Protein AF-A0A3A4JNJ4-F1 (afdb_monomer_lite)

Secondary structure (DSSP, 8-state):
--EEEEE-EEE-TT-----HHHHHHHHT--SHHHHHHHHHHHHHTGGGS-EEEHHHHHHHHHT---TT---HHHHHHHHHHHHHHHTS-TT--EEEEE-HHHHHHHHHHHT-TT--PPP-TTHHHHHHHHHHHHHHTT-----------

pLDDT: mean 76.51, std 17.8, range [41.0, 95.81]

Sequence (149 aa):
MAKQIELKKRYLGNYLQVPVQLADGLVDIEADGERLAAYDRVFKQRDLFQQVSDVVHLQRIINWVPQGGLAFTEMAKWHKLAKRAGDLDPEKEGAFTISSYELELLRGRLKDARFTLMPSPDIQPYLEFMVELAEVLGIDLGIDEGEED

Foldseek 3Di:
DKFKDWKDKDFQPDDPPVPVVLVVVQVPDPDPVVNVVSVVVSVVVVVPTDIWIVLVLQLCLLPDAFPVGDDPVLNVLSVVVNVVSVPDDRVDIDMDMGDPSNLVNSVVSVPPPRNDDDDDSCSVVSVVSVVSSCVRSVHDPVPCPDDPD

Structure (mmCIF, N/CA/C/O backbone):
data_AF-A0A3A4JNJ4-F1
#
_entry.id   AF-A0A3A4JNJ4-F1
#
loop_
_atom_site.group_PDB
_atom_site.id
_atom_site.type_symbol
_atom_site.label_atom_id
_atom_site.label_alt_id
_atom_site.label_comp_id
_atom_site.label_asym_id
_atom_site.label_entity_id
_atom_site.label_seq_id
_atom_site.pdbx_PDB_ins_code
_atom_site.Cartn_x
_atom_site.Cartn_y
_atom_site.Cartn_z
_atom_site.occupancy
_atom_site.B_iso_or_equiv
_atom_site.auth_seq_id
_atom_site.auth_comp_id
_atom_site.auth_asym_id
_atom_site.auth_atom_id
_atom_site.pdbx_PDB_model_num
ATOM 1 N N . MET A 1 1 ? 4.888 -6.312 16.933 1.00 75.75 1 MET A N 1
ATOM 2 C CA . MET A 1 1 ? 6.079 -5.470 16.667 1.00 75.75 1 MET A CA 1
ATOM 3 C C . MET A 1 1 ? 5.815 -4.690 15.392 1.00 75.75 1 MET A C 1
ATOM 5 O O . MET A 1 1 ? 5.068 -5.195 14.562 1.00 75.75 1 MET A O 1
ATOM 9 N N . ALA A 1 2 ? 6.369 -3.483 15.250 1.00 84.31 2 ALA A N 1
ATOM 10 C CA . ALA A 1 2 ? 6.250 -2.739 13.997 1.00 84.31 2 ALA A CA 1
ATOM 11 C C . ALA A 1 2 ? 6.970 -3.488 12.864 1.00 84.31 2 ALA A C 1
ATOM 13 O O . ALA A 1 2 ? 7.981 -4.149 13.106 1.00 84.31 2 ALA A O 1
ATOM 14 N N . LYS A 1 3 ? 6.422 -3.411 11.654 1.00 90.44 3 LYS A N 1
ATOM 15 C CA . LYS A 1 3 ? 6.986 -4.000 10.436 1.00 90.44 3 LYS A CA 1
ATOM 16 C C . LYS A 1 3 ? 7.339 -2.890 9.457 1.00 90.44 3 LYS A C 1
ATOM 18 O O . LYS A 1 3 ? 6.781 -1.802 9.542 1.00 90.44 3 LYS A O 1
ATOM 23 N N . GLN A 1 4 ? 8.257 -3.164 8.547 1.00 92.00 4 GLN A N 1
ATOM 24 C CA . GLN A 1 4 ? 8.695 -2.221 7.529 1.00 92.00 4 GLN A CA 1
ATOM 25 C C . GLN A 1 4 ? 8.382 -2.811 6.159 1.00 92.00 4 GLN A C 1
ATOM 27 O O . GLN A 1 4 ? 8.636 -3.993 5.939 1.00 92.00 4 GLN A O 1
ATOM 32 N N . ILE A 1 5 ? 7.802 -1.996 5.283 1.00 91.88 5 ILE A N 1
ATOM 33 C CA . ILE A 1 5 ? 7.652 -2.295 3.859 1.00 91.88 5 ILE A CA 1
ATOM 34 C C . ILE A 1 5 ? 8.693 -1.472 3.110 1.00 91.88 5 ILE A C 1
ATOM 36 O O . ILE A 1 5 ? 8.797 -0.268 3.346 1.00 91.88 5 ILE A O 1
ATOM 40 N N . GLU A 1 6 ? 9.423 -2.103 2.199 1.00 93.69 6 GLU A N 1
ATOM 41 C CA . GLU A 1 6 ? 10.246 -1.400 1.216 1.00 93.69 6 GLU A CA 1
ATOM 42 C C . GLU A 1 6 ? 9.366 -0.985 0.030 1.00 93.69 6 GLU A C 1
ATOM 44 O O . GLU A 1 6 ? 8.716 -1.821 -0.590 1.00 93.69 6 GLU A O 1
ATOM 49 N N . LEU A 1 7 ? 9.321 0.311 -0.262 1.00 93.69 7 LEU A N 1
ATOM 50 C CA . LEU A 1 7 ? 8.586 0.908 -1.370 1.00 93.69 7 LEU A CA 1
ATOM 51 C C . LEU A 1 7 ? 9.555 1.173 -2.517 1.00 93.69 7 LEU A C 1
ATOM 53 O O . LEU A 1 7 ? 10.486 1.971 -2.376 1.00 93.69 7 LEU A O 1
ATOM 57 N N . LYS A 1 8 ? 9.323 0.512 -3.648 1.00 93.25 8 LYS A N 1
ATOM 58 C CA . LYS A 1 8 ? 10.192 0.548 -4.827 1.00 93.25 8 LYS A CA 1
ATOM 59 C C . LYS A 1 8 ? 9.468 1.175 -6.016 1.00 93.25 8 LYS A C 1
ATOM 61 O O . LYS A 1 8 ? 8.240 1.305 -6.026 1.00 93.25 8 LYS A O 1
ATOM 66 N N . LYS A 1 9 ? 10.224 1.528 -7.053 1.00 89.75 9 LYS A N 1
ATOM 67 C CA . LYS A 1 9 ? 9.682 1.746 -8.393 1.00 89.75 9 LYS A CA 1
ATOM 68 C C . LYS A 1 9 ? 9.662 0.417 -9.134 1.00 89.75 9 LYS A C 1
ATOM 70 O O . LYS A 1 9 ? 10.663 -0.293 -9.211 1.00 89.75 9 LYS A O 1
ATOM 75 N N . ARG A 1 10 ? 8.506 0.085 -9.696 1.00 86.56 10 ARG A N 1
ATOM 76 C CA . ARG A 1 10 ? 8.290 -1.136 -10.470 1.00 86.56 10 ARG A CA 1
ATOM 77 C C . ARG A 1 10 ? 8.046 -0.800 -11.924 1.00 86.56 10 ARG A C 1
ATOM 79 O O . ARG A 1 10 ? 7.452 0.224 -12.253 1.00 86.56 10 ARG A O 1
ATOM 86 N N . TYR A 1 11 ? 8.502 -1.675 -12.804 1.00 79.62 11 TYR A N 1
ATOM 87 C CA . TYR A 1 11 ? 8.337 -1.503 -14.240 1.00 79.62 11 TYR A CA 1
ATOM 88 C C . TYR A 1 11 ? 6.966 -2.026 -14.673 1.00 79.62 11 TYR A C 1
ATOM 90 O O . TYR A 1 11 ? 6.526 -3.078 -14.211 1.00 79.62 11 TYR A O 1
ATOM 98 N N . LEU A 1 12 ? 6.290 -1.316 -15.580 1.00 74.38 12 LEU A N 1
ATOM 99 C CA . LEU A 1 12 ? 5.067 -1.821 -16.205 1.00 74.38 12 LEU A CA 1
ATOM 100 C C . LEU A 1 12 ? 5.389 -3.053 -17.068 1.00 74.38 12 LEU A C 1
ATOM 102 O O . LEU A 1 12 ? 5.813 -2.949 -18.220 1.00 74.38 12 LEU A O 1
ATOM 106 N N . GLY A 1 13 ? 5.185 -4.241 -16.501 1.00 58.34 13 GLY A N 1
ATOM 107 C CA . GLY A 1 13 ? 5.307 -5.508 -17.211 1.00 58.34 13 GLY A CA 1
ATOM 108 C C . GLY A 1 13 ? 4.124 -5.715 -18.154 1.00 58.34 13 GLY A C 1
ATOM 109 O O . GLY A 1 13 ? 3.078 -6.163 -17.702 1.00 58.34 13 GLY A O 1
ATOM 110 N N . ASN A 1 14 ? 4.283 -5.323 -19.427 1.00 47.44 14 ASN A N 1
ATOM 111 C CA . ASN A 1 14 ? 3.663 -5.922 -20.636 1.00 47.44 14 ASN A CA 1
ATOM 112 C C . ASN A 1 14 ? 3.676 -5.029 -21.883 1.00 47.44 14 ASN A C 1
ATOM 114 O O . ASN A 1 14 ? 3.030 -5.343 -22.878 1.00 47.44 14 ASN A O 1
ATOM 118 N N . TYR A 1 15 ? 4.489 -3.979 -21.901 1.00 46.03 15 TYR A N 1
ATOM 119 C CA . TYR A 1 15 ? 4.937 -3.397 -23.155 1.00 46.03 15 TYR A CA 1
ATOM 120 C C . TYR A 1 15 ? 6.423 -3.081 -23.026 1.00 46.03 15 TYR A C 1
ATOM 122 O O . TYR A 1 15 ? 6.814 -1.949 -22.760 1.00 46.03 15 TYR A O 1
ATOM 130 N N . LEU A 1 16 ? 7.270 -4.065 -23.344 1.00 44.72 16 LEU A N 1
ATOM 131 C CA . LEU A 1 16 ? 8.458 -3.764 -24.145 1.00 44.72 16 LEU A CA 1
ATOM 132 C C . LEU A 1 16 ? 7.948 -3.218 -25.496 1.00 44.72 16 LEU A C 1
ATOM 134 O O . LEU A 1 16 ? 8.105 -3.837 -26.542 1.00 44.72 16 LEU A O 1
ATOM 138 N N . GLN A 1 17 ? 7.302 -2.046 -25.490 1.00 44.28 17 GLN A N 1
ATOM 139 C CA . GLN A 1 17 ? 7.401 -1.135 -26.611 1.00 44.28 17 GLN A CA 1
ATOM 140 C C . GLN A 1 17 ? 8.857 -0.712 -26.579 1.00 44.28 17 GLN A C 1
ATOM 142 O O . GLN A 1 17 ? 9.210 0.307 -25.998 1.00 44.28 17 GLN A O 1
ATOM 147 N N . VAL A 1 18 ? 9.719 -1.569 -27.126 1.00 47.97 18 VAL A N 1
ATOM 148 C CA . VAL A 1 18 ? 11.009 -1.126 -27.617 1.00 47.97 18 VAL A CA 1
ATOM 149 C C . VAL A 1 18 ? 10.632 -0.001 -28.581 1.00 47.97 18 VAL A C 1
ATOM 151 O O . VAL A 1 18 ? 9.943 -0.283 -29.566 1.00 47.97 18 VAL A O 1
ATOM 154 N N . PRO A 1 19 ? 10.941 1.272 -28.269 1.00 47.66 19 PRO A N 1
ATOM 155 C CA . PRO A 1 19 ? 10.694 2.362 -29.197 1.00 47.66 19 PRO A CA 1
ATOM 156 C C . PRO A 1 19 ? 11.253 1.941 -30.553 1.00 47.66 19 PRO A C 1
ATOM 158 O O . PRO A 1 19 ? 12.331 1.349 -30.597 1.00 47.66 19 PRO A O 1
ATOM 161 N N . VAL A 1 20 ? 10.541 2.194 -31.652 1.00 51.34 20 VAL A N 1
ATOM 162 C CA . VAL A 1 20 ? 10.973 1.748 -32.993 1.00 51.34 20 VAL A CA 1
ATOM 163 C C . VAL A 1 20 ? 12.424 2.172 -33.277 1.00 51.34 20 VAL A C 1
ATOM 165 O O . VAL A 1 20 ? 13.194 1.405 -33.837 1.00 51.34 20 VAL A O 1
ATOM 168 N N . GLN A 1 21 ? 12.846 3.322 -32.742 1.00 50.59 21 GLN A N 1
ATOM 169 C CA . GLN A 1 21 ? 14.216 3.837 -32.817 1.00 50.59 21 GLN A CA 1
ATOM 170 C C . GLN A 1 21 ? 15.278 2.930 -32.156 1.00 50.59 21 GLN A C 1
ATOM 172 O O . GLN A 1 21 ? 16.439 2.962 -32.552 1.00 50.59 21 GLN A O 1
ATOM 177 N N . LEU A 1 22 ? 14.907 2.141 -31.142 1.00 50.84 22 LEU A N 1
ATOM 178 C CA . LEU A 1 22 ? 15.763 1.122 -30.518 1.00 50.84 22 LEU A CA 1
ATOM 179 C C . LEU A 1 22 ? 15.662 -0.233 -31.222 1.00 50.84 22 LEU A C 1
ATOM 181 O O . LEU A 1 22 ? 16.628 -0.992 -31.200 1.00 50.84 22 LEU A O 1
ATOM 185 N N . ALA A 1 23 ? 14.523 -0.532 -31.850 1.00 51.34 23 ALA A N 1
ATOM 186 C CA . ALA A 1 23 ? 14.335 -1.751 -32.629 1.00 51.34 23 ALA A CA 1
ATOM 187 C C . ALA A 1 23 ? 15.146 -1.714 -33.936 1.00 51.34 23 ALA A C 1
ATOM 189 O O . ALA A 1 23 ? 15.813 -2.696 -34.249 1.00 51.34 23 ALA A O 1
ATOM 190 N N . ASP A 1 24 ? 15.185 -0.573 -34.633 1.00 51.50 24 ASP A N 1
ATOM 191 C CA . ASP A 1 24 ? 15.973 -0.389 -35.864 1.00 51.50 24 ASP A CA 1
ATOM 192 C C . ASP A 1 24 ? 17.476 -0.637 -35.633 1.00 51.50 24 ASP A C 1
ATOM 194 O O . ASP A 1 24 ? 18.156 -1.211 -36.479 1.00 51.50 24 ASP A O 1
ATOM 198 N N . GLY A 1 25 ? 17.994 -0.301 -34.446 1.00 52.56 25 GLY A N 1
ATOM 199 C CA . GLY A 1 25 ? 19.389 -0.558 -34.072 1.00 52.56 25 GLY A CA 1
ATOM 200 C C . GLY A 1 25 ? 19.725 -2.023 -33.758 1.00 52.56 25 GLY A C 1
ATOM 201 O O . GLY A 1 25 ? 20.901 -2.345 -33.617 1.00 52.56 25 GLY A O 1
ATOM 202 N N . LEU A 1 26 ? 18.728 -2.906 -33.624 1.00 50.38 26 LEU A N 1
ATOM 203 C CA . LEU A 1 26 ? 18.913 -4.336 -33.331 1.00 50.38 26 LEU A CA 1
ATOM 204 C C . LEU A 1 26 ? 18.821 -5.224 -34.583 1.00 50.38 26 LEU A C 1
ATOM 206 O O . LEU A 1 26 ? 19.301 -6.361 -34.554 1.00 50.38 26 LEU A O 1
ATOM 210 N N . VAL A 1 27 ? 18.205 -4.730 -35.662 1.00 52.88 27 VAL A N 1
ATOM 211 C CA . VAL A 1 27 ? 17.951 -5.501 -36.894 1.00 52.88 27 VAL A CA 1
ATOM 212 C C . VAL A 1 27 ? 19.206 -5.625 -37.775 1.00 52.88 27 VAL A C 1
ATOM 214 O O . VAL A 1 27 ? 19.342 -6.628 -38.466 1.00 52.88 27 VAL A O 1
ATOM 217 N N . ASP A 1 28 ? 20.168 -4.703 -37.661 1.00 50.62 28 ASP A N 1
ATOM 218 C CA . ASP A 1 28 ? 21.388 -4.655 -38.496 1.00 50.62 28 ASP A CA 1
ATOM 219 C C . ASP A 1 28 ? 22.645 -5.299 -37.866 1.00 50.62 28 ASP A C 1
ATOM 221 O O . ASP A 1 28 ? 23.760 -5.116 -38.354 1.00 50.62 28 ASP A O 1
ATOM 225 N N . ILE A 1 29 ? 22.510 -6.059 -36.774 1.00 53.22 29 ILE A N 1
ATOM 226 C CA . ILE A 1 29 ? 23.668 -6.621 -36.057 1.00 53.22 29 ILE A CA 1
ATOM 227 C C . ILE A 1 29 ? 23.817 -8.121 -36.354 1.00 53.22 29 ILE A C 1
ATOM 229 O O . ILE A 1 29 ? 23.141 -8.959 -35.753 1.00 53.22 29 ILE A O 1
ATOM 233 N N . GLU A 1 30 ? 24.729 -8.456 -37.271 1.00 51.72 30 GLU A N 1
ATOM 234 C CA . GLU A 1 30 ? 25.023 -9.832 -37.719 1.00 51.72 30 GLU A CA 1
ATOM 235 C C . GLU A 1 30 ? 25.990 -10.612 -36.798 1.00 51.72 30 GLU A C 1
ATOM 237 O O . GLU A 1 30 ? 26.183 -11.811 -36.993 1.00 51.72 30 GLU A O 1
ATOM 242 N N . ALA A 1 31 ? 26.583 -9.983 -35.773 1.00 54.12 31 ALA A N 1
ATOM 243 C CA . ALA A 1 31 ? 27.571 -10.619 -34.894 1.00 54.12 31 ALA A CA 1
ATOM 244 C C . ALA A 1 31 ? 27.059 -10.834 -33.454 1.00 54.12 31 ALA A C 1
ATOM 246 O O . ALA A 1 31 ? 26.659 -9.890 -32.767 1.00 54.12 31 ALA A O 1
ATOM 247 N N . ASP A 1 32 ? 27.154 -12.073 -32.957 1.00 56.25 32 ASP A N 1
ATOM 248 C CA . ASP A 1 32 ? 26.657 -12.499 -31.633 1.00 56.25 32 ASP A CA 1
ATOM 249 C C . ASP A 1 32 ? 27.201 -11.667 -30.452 1.00 56.25 32 ASP A C 1
ATOM 251 O O . ASP A 1 32 ? 26.490 -11.428 -29.473 1.00 56.25 32 ASP A O 1
ATOM 255 N N . GLY A 1 33 ? 28.435 -11.158 -30.550 1.00 55.38 33 GLY A N 1
ATOM 256 C CA . GLY A 1 33 ? 29.041 -10.302 -29.519 1.00 55.38 33 GLY A CA 1
ATOM 257 C C . GLY A 1 33 ? 28.486 -8.872 -29.479 1.00 55.38 33 GLY A C 1
ATOM 258 O O . GLY A 1 33 ? 28.382 -8.273 -28.407 1.00 55.38 33 GLY A O 1
ATOM 259 N N . GLU A 1 34 ? 28.082 -8.324 -30.627 1.00 54.91 34 GLU A N 1
ATOM 260 C CA . GLU A 1 34 ? 27.508 -6.977 -30.722 1.00 54.91 34 GLU A CA 1
ATOM 261 C C . GLU A 1 34 ? 26.020 -6.966 -30.368 1.00 54.91 34 GLU A C 1
ATOM 263 O O . GLU A 1 34 ? 25.545 -5.999 -29.771 1.00 54.91 34 GLU A O 1
ATOM 268 N N . ARG A 1 35 ? 25.301 -8.068 -30.632 1.00 52.50 35 ARG A N 1
ATOM 269 C CA . ARG A 1 35 ? 23.917 -8.258 -30.177 1.00 52.50 35 ARG A CA 1
ATOM 270 C C . ARG A 1 35 ? 23.816 -8.187 -28.663 1.00 52.50 35 ARG A C 1
ATOM 272 O O . ARG A 1 35 ? 22.987 -7.442 -28.157 1.00 52.50 35 ARG A O 1
ATOM 279 N N . LEU A 1 36 ? 24.682 -8.898 -27.940 1.00 53.00 36 LEU A N 1
ATOM 280 C CA . LEU A 1 36 ? 24.725 -8.853 -26.475 1.00 53.00 36 LEU A CA 1
ATOM 281 C C . LEU A 1 36 ? 24.979 -7.432 -25.959 1.00 53.00 36 LEU A C 1
ATOM 283 O O . LEU A 1 36 ? 24.265 -6.982 -25.072 1.00 53.00 36 LEU A O 1
ATOM 287 N N . ALA A 1 37 ? 25.911 -6.686 -26.560 1.00 56.97 37 ALA A N 1
ATOM 288 C CA . ALA A 1 37 ? 26.188 -5.294 -26.192 1.00 56.97 37 ALA A CA 1
ATOM 289 C C . ALA A 1 37 ? 25.062 -4.308 -26.575 1.00 56.97 37 ALA A C 1
ATOM 291 O O . ALA A 1 37 ? 24.904 -3.268 -25.929 1.00 56.97 37 ALA A O 1
ATOM 292 N N . ALA A 1 38 ? 24.296 -4.602 -27.627 1.00 57.59 38 ALA A N 1
ATOM 293 C CA . ALA A 1 38 ? 23.127 -3.831 -28.041 1.00 57.59 38 ALA A CA 1
ATOM 294 C C . ALA A 1 38 ? 21.917 -4.114 -27.139 1.00 57.59 38 ALA A C 1
ATOM 296 O O . ALA A 1 38 ? 21.277 -3.170 -26.679 1.00 57.59 38 ALA A O 1
ATOM 297 N N . TYR A 1 39 ? 21.682 -5.380 -26.783 1.00 56.00 39 TYR A N 1
ATOM 298 C CA . TYR A 1 39 ? 20.746 -5.770 -25.728 1.00 56.00 39 TYR A CA 1
ATOM 299 C C . TYR A 1 39 ? 21.102 -5.080 -24.411 1.00 56.00 39 TYR A C 1
ATOM 301 O O . TYR A 1 39 ? 20.243 -4.442 -23.812 1.00 56.00 39 TYR A O 1
ATOM 309 N N . ASP A 1 40 ? 22.373 -5.105 -24.005 1.00 57.09 40 ASP A N 1
ATOM 310 C CA . ASP A 1 40 ? 22.842 -4.429 -22.794 1.00 57.09 40 ASP A CA 1
ATOM 311 C C . ASP A 1 40 ? 22.595 -2.915 -22.851 1.00 57.09 40 ASP A C 1
ATOM 313 O O . ASP A 1 40 ? 22.260 -2.305 -21.842 1.00 57.09 40 ASP A O 1
ATOM 317 N N . ARG A 1 41 ? 22.712 -2.285 -24.028 1.00 58.09 41 ARG A N 1
ATOM 318 C CA . ARG A 1 41 ? 22.390 -0.862 -24.231 1.00 58.09 41 ARG A CA 1
ATOM 319 C C . ARG A 1 41 ? 20.894 -0.575 -24.115 1.00 58.09 41 ARG A C 1
ATOM 321 O O . ARG A 1 41 ? 20.533 0.392 -23.453 1.00 58.09 41 ARG A O 1
ATOM 328 N N . VAL A 1 42 ? 20.038 -1.410 -24.700 1.00 56.50 42 VAL A N 1
ATOM 329 C CA . VAL A 1 42 ? 18.573 -1.278 -24.608 1.00 56.50 42 VAL A CA 1
ATOM 330 C C . VAL A 1 42 ? 18.093 -1.526 -23.174 1.00 56.50 42 VAL A C 1
ATOM 332 O O . VAL A 1 42 ? 17.282 -0.765 -22.655 1.00 56.50 42 VAL A O 1
ATOM 335 N N . PHE A 1 43 ? 18.661 -2.513 -22.477 1.00 53.66 43 PHE A N 1
ATOM 336 C CA . PHE A 1 43 ? 18.376 -2.765 -21.063 1.00 53.66 43 PHE A CA 1
ATOM 337 C C . PHE A 1 43 ? 18.981 -1.713 -20.123 1.00 53.66 43 PHE A C 1
ATOM 339 O O . PHE A 1 43 ? 18.418 -1.463 -19.059 1.00 53.66 43 PHE A O 1
ATOM 346 N N . LYS A 1 44 ? 20.091 -1.060 -20.490 1.00 52.41 44 LYS A N 1
ATOM 347 C CA . LYS A 1 44 ? 20.646 0.084 -19.741 1.00 52.41 44 LYS A CA 1
ATOM 348 C C . LYS A 1 44 ? 19.848 1.370 -19.940 1.00 52.41 44 LYS A C 1
ATOM 350 O O . LYS A 1 44 ? 19.925 2.244 -19.087 1.00 52.41 44 LYS A O 1
ATOM 355 N N . GLN A 1 45 ? 19.025 1.472 -20.983 1.00 51.91 45 GLN A N 1
ATOM 356 C CA . GLN A 1 45 ? 18.053 2.560 -21.164 1.00 51.91 45 GLN A CA 1
ATOM 357 C C . GLN A 1 45 ? 16.753 2.324 -20.378 1.00 51.91 45 GLN A C 1
ATOM 359 O O . GLN A 1 45 ? 15.662 2.69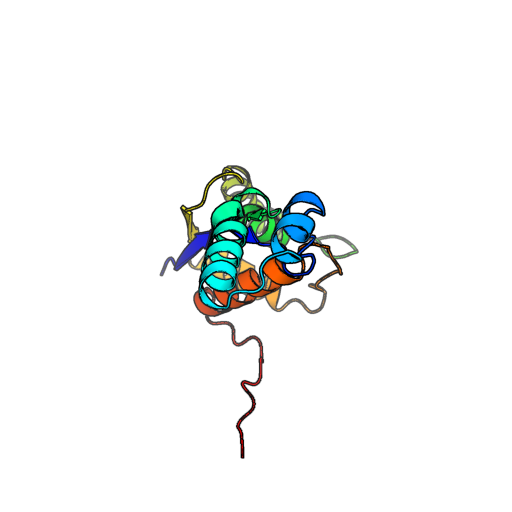0 -20.814 1.00 51.91 45 GLN A O 1
ATOM 364 N N . ARG A 1 46 ? 16.871 1.722 -19.188 1.00 50.81 46 ARG A N 1
ATOM 365 C CA . ARG A 1 46 ? 15.743 1.399 -18.308 1.00 50.81 46 ARG A CA 1
ATOM 366 C C . ARG A 1 46 ? 14.896 2.613 -17.908 1.00 50.81 46 ARG A C 1
ATOM 368 O O . ARG A 1 46 ? 13.719 2.449 -17.601 1.00 50.81 46 ARG A O 1
ATOM 375 N N . ASP A 1 47 ? 15.464 3.812 -17.997 1.00 49.09 47 ASP A N 1
ATOM 376 C CA . ASP A 1 47 ? 14.780 5.088 -17.758 1.00 49.09 47 ASP A CA 1
ATOM 377 C C . ASP A 1 47 ? 13.693 5.421 -18.802 1.00 49.09 47 ASP A C 1
ATOM 379 O O . ASP A 1 47 ? 12.878 6.309 -18.569 1.00 49.09 47 ASP A O 1
ATOM 383 N N . LEU A 1 48 ? 13.646 4.718 -19.944 1.00 49.94 48 LEU A N 1
ATOM 384 C CA . LEU A 1 48 ? 12.578 4.859 -20.945 1.00 49.94 48 LEU A CA 1
ATOM 385 C C . LEU A 1 48 ? 11.336 4.011 -20.633 1.00 49.94 48 LEU A C 1
ATOM 387 O O . LEU A 1 48 ? 10.286 4.220 -21.244 1.00 49.94 48 LEU A O 1
ATOM 391 N N . PHE A 1 49 ? 11.432 3.050 -19.711 1.00 60.47 49 PHE A N 1
ATOM 392 C CA . PHE A 1 49 ? 10.284 2.238 -19.328 1.00 60.47 49 PHE A CA 1
ATOM 393 C C . PHE A 1 49 ? 9.425 3.000 -18.325 1.00 60.47 49 PHE A C 1
ATOM 395 O O . 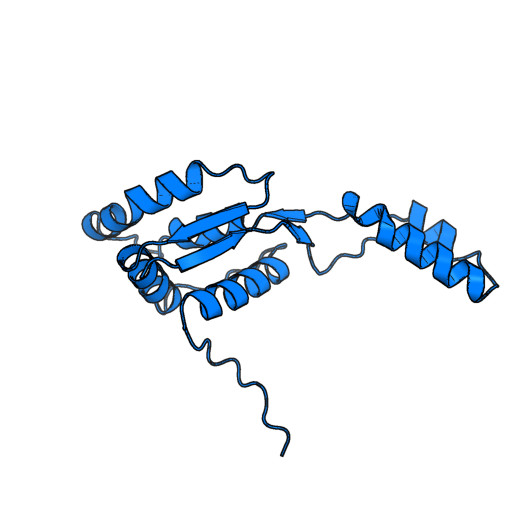PHE A 1 49 ? 9.923 3.529 -17.334 1.00 60.47 49 PHE A O 1
ATOM 402 N N . GLN A 1 50 ? 8.115 3.027 -18.568 1.00 72.25 50 GLN A N 1
ATOM 403 C CA . GLN A 1 50 ? 7.170 3.575 -17.604 1.00 72.25 50 GLN A CA 1
ATOM 404 C C . GLN A 1 50 ? 7.272 2.798 -16.287 1.00 72.25 50 GLN A C 1
ATOM 406 O O . GLN A 1 50 ? 7.113 1.573 -16.249 1.00 72.25 50 GLN A O 1
ATOM 411 N N . GLN A 1 51 ? 7.554 3.535 -15.218 1.00 79.88 51 GLN A N 1
ATOM 412 C CA . GLN A 1 51 ? 7.636 3.018 -13.861 1.00 79.88 51 GLN A CA 1
ATOM 413 C C . GLN A 1 51 ? 6.410 3.461 -13.066 1.00 79.88 51 GLN A C 1
ATOM 415 O O . GLN A 1 51 ? 5.895 4.564 -13.253 1.00 79.88 51 GLN A O 1
ATOM 420 N N . VAL A 1 52 ? 5.962 2.602 -12.159 1.00 86.56 52 VAL A N 1
ATOM 421 C CA . VAL A 1 52 ? 4.918 2.895 -11.179 1.00 86.56 52 VAL A CA 1
ATOM 422 C C . VAL A 1 52 ? 5.497 2.695 -9.787 1.00 86.56 52 VAL A C 1
ATOM 424 O O . VAL A 1 52 ? 6.255 1.762 -9.540 1.00 86.56 52 VAL A O 1
ATOM 427 N N . SER A 1 53 ? 5.173 3.612 -8.883 1.00 92.62 53 SER A N 1
ATOM 428 C CA . SER A 1 53 ? 5.663 3.597 -7.509 1.00 92.62 53 SER A CA 1
ATOM 429 C C . SER A 1 53 ? 4.765 2.765 -6.601 1.00 92.62 53 SER A C 1
ATOM 431 O O . SER A 1 53 ? 3.540 2.920 -6.622 1.00 92.62 53 SER A O 1
ATOM 433 N N . ASP A 1 54 ? 5.374 1.977 -5.717 1.00 94.25 54 ASP A N 1
ATOM 434 C CA . ASP A 1 54 ? 4.675 1.248 -4.653 1.00 94.25 54 ASP A CA 1
ATOM 435 C C . ASP A 1 54 ? 3.876 2.164 -3.724 1.00 94.25 54 ASP A C 1
ATOM 437 O O . ASP A 1 54 ? 2.890 1.731 -3.131 1.00 94.25 54 ASP A O 1
ATOM 441 N N . VAL A 1 55 ? 4.225 3.453 -3.643 1.00 94.12 55 VAL A N 1
ATOM 442 C CA . VAL A 1 55 ? 3.418 4.460 -2.938 1.00 94.12 55 VAL A CA 1
ATOM 443 C C . VAL A 1 55 ? 1.994 4.502 -3.499 1.00 94.12 55 VAL A C 1
ATOM 445 O O . VAL A 1 55 ? 1.029 4.524 -2.734 1.00 94.12 55 VAL A O 1
ATOM 448 N N . VAL A 1 56 ? 1.843 4.462 -4.826 1.00 92.00 56 VAL A N 1
ATOM 449 C CA . VAL A 1 56 ? 0.536 4.501 -5.501 1.00 92.00 56 VAL A CA 1
ATOM 450 C C . VAL A 1 56 ? -0.270 3.245 -5.172 1.00 92.00 56 VAL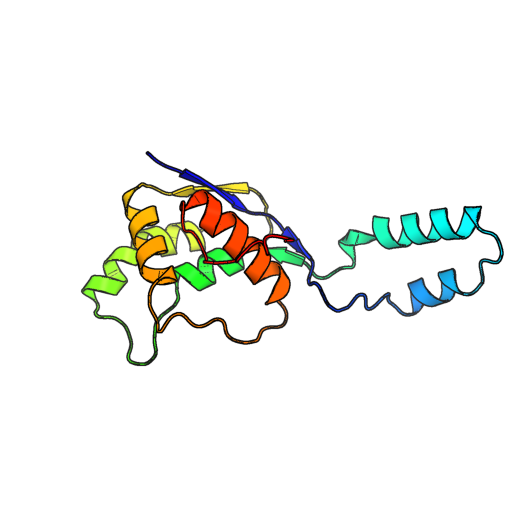 A C 1
ATOM 452 O O . VAL A 1 56 ? -1.464 3.321 -4.873 1.00 92.00 56 VAL A O 1
ATOM 455 N N . HIS A 1 57 ? 0.383 2.085 -5.174 1.00 92.38 57 HIS A N 1
ATOM 456 C CA . HIS A 1 57 ? -0.238 0.809 -4.833 1.00 92.38 57 HIS A CA 1
ATOM 457 C C . HIS A 1 57 ? -0.650 0.741 -3.357 1.00 92.38 57 HIS A C 1
ATOM 459 O O . HIS A 1 57 ? -1.786 0.379 -3.043 1.00 92.38 57 HIS A O 1
ATOM 465 N N . LEU A 1 58 ? 0.220 1.179 -2.448 1.00 93.88 58 LEU A N 1
ATOM 466 C CA . LEU A 1 58 ? -0.068 1.270 -1.020 1.00 93.88 58 LEU A CA 1
ATOM 467 C C . LEU A 1 58 ? -1.260 2.200 -0.755 1.00 93.88 58 LEU A C 1
ATOM 469 O O . LEU A 1 58 ? -2.189 1.840 -0.026 1.00 93.88 58 LEU A O 1
ATOM 473 N N . GLN A 1 59 ? -1.279 3.376 -1.386 1.00 93.88 59 GLN A N 1
ATOM 474 C CA . GLN A 1 59 ? -2.401 4.308 -1.299 1.00 93.88 59 GLN A CA 1
ATOM 475 C C . GLN A 1 59 ? -3.693 3.704 -1.863 1.00 93.88 59 GLN A C 1
ATOM 477 O O . GLN A 1 59 ? -4.753 3.920 -1.274 1.00 93.88 59 GLN A O 1
ATOM 482 N N . ARG A 1 60 ? -3.633 2.921 -2.949 1.00 91.31 60 ARG A N 1
ATOM 483 C CA . ARG A 1 60 ? -4.799 2.215 -3.512 1.00 91.31 60 ARG A CA 1
ATOM 484 C C . ARG A 1 60 ? -5.411 1.246 -2.497 1.00 91.31 60 ARG A C 1
ATOM 486 O O . ARG A 1 60 ? -6.626 1.247 -2.323 1.00 91.31 60 ARG A O 1
ATOM 493 N N . ILE A 1 61 ? -4.589 0.481 -1.777 1.00 92.12 61 ILE A N 1
ATOM 494 C CA . ILE A 1 61 ? -5.057 -0.444 -0.731 1.00 92.12 61 ILE A CA 1
ATOM 495 C C . ILE A 1 61 ? -5.640 0.332 0.457 1.00 92.12 61 ILE A C 1
ATOM 497 O O . ILE A 1 61 ? -6.721 0.010 0.950 1.00 92.12 61 ILE A O 1
ATOM 501 N N . ILE A 1 62 ? -4.950 1.373 0.930 1.00 93.62 62 ILE A N 1
ATOM 502 C CA . ILE A 1 62 ? -5.356 2.144 2.117 1.00 93.62 62 ILE A CA 1
ATOM 503 C C . ILE A 1 62 ? -6.630 2.966 1.873 1.00 93.62 62 ILE A C 1
ATOM 505 O O . ILE A 1 62 ? -7.441 3.127 2.789 1.00 93.62 62 ILE A O 1
ATOM 509 N N . ASN A 1 63 ? -6.838 3.449 0.652 1.00 91.75 63 ASN A N 1
ATOM 510 C CA . ASN A 1 63 ? -7.998 4.266 0.297 1.00 91.75 63 ASN A CA 1
ATOM 511 C C . ASN A 1 63 ? -9.124 3.469 -0.372 1.00 91.75 63 ASN A C 1
ATOM 513 O O . ASN A 1 63 ? -10.113 4.062 -0.798 1.00 91.75 63 ASN A O 1
ATOM 517 N N . TRP A 1 64 ? -9.008 2.142 -0.464 1.00 91.25 64 TRP A N 1
ATOM 518 C CA . TRP A 1 64 ? -10.076 1.315 -1.015 1.00 91.25 64 TRP A CA 1
ATOM 519 C C . TRP A 1 64 ? -11.366 1.436 -0.193 1.00 91.25 64 TRP A C 1
ATOM 521 O O . TRP A 1 64 ? -11.364 1.326 1.039 1.00 91.25 64 TRP A O 1
ATOM 531 N N . VAL A 1 65 ? -12.480 1.612 -0.907 1.00 88.56 65 VAL A N 1
ATOM 532 C CA . VAL A 1 65 ? -13.835 1.646 -0.360 1.00 88.56 65 VAL A CA 1
ATOM 533 C C . VAL A 1 65 ? -14.710 0.698 -1.196 1.00 88.56 65 VAL A C 1
ATOM 535 O O . VAL A 1 65 ? -14.769 0.862 -2.415 1.00 88.56 65 VAL A O 1
ATOM 538 N N . PRO A 1 66 ? -15.390 -0.291 -0.586 1.00 88.50 66 PRO A N 1
ATOM 539 C CA . PRO A 1 66 ? -16.309 -1.176 -1.289 1.00 88.50 66 PRO A CA 1
ATOM 540 C C . PRO A 1 66 ? -17.518 -0.414 -1.842 1.00 88.50 66 PRO A C 1
ATOM 542 O O . PRO A 1 66 ? -17.912 0.640 -1.332 1.00 88.50 66 PRO A O 1
ATOM 545 N N . GLN A 1 67 ? -18.171 -0.997 -2.848 1.00 83.56 67 GLN A N 1
ATOM 546 C CA . GLN A 1 67 ? -19.472 -0.513 -3.308 1.00 83.56 67 GLN A CA 1
ATOM 547 C C . GLN A 1 67 ? -20.481 -0.541 -2.147 1.00 83.56 67 GLN A C 1
ATOM 549 O O . GLN A 1 67 ? -20.573 -1.527 -1.416 1.00 83.56 67 GLN A O 1
ATOM 554 N N . GLY A 1 68 ? -21.203 0.565 -1.950 1.00 83.12 68 GLY A N 1
ATOM 555 C CA . GLY A 1 68 ? -22.066 0.784 -0.779 1.00 83.12 68 GLY A CA 1
ATOM 556 C C . GLY A 1 68 ? -21.390 1.519 0.387 1.00 83.12 68 GLY A C 1
ATOM 557 O O . GLY A 1 68 ? -22.074 1.917 1.326 1.00 83.12 68 GLY A O 1
ATOM 558 N N . GLY A 1 69 ? -20.079 1.773 0.303 1.00 86.25 69 GLY A N 1
ATOM 559 C CA . GLY A 1 69 ? -19.338 2.570 1.276 1.00 86.25 69 GLY A CA 1
ATOM 560 C C . GLY A 1 69 ? -18.898 1.797 2.521 1.00 86.25 69 GLY A C 1
ATOM 561 O O . GLY A 1 69 ? -19.138 0.600 2.682 1.00 86.25 69 GLY A O 1
ATOM 562 N N . LEU A 1 70 ? -18.227 2.511 3.424 1.00 86.44 70 LEU A N 1
ATOM 563 C CA . LEU A 1 70 ? -17.881 2.036 4.764 1.00 86.44 70 LEU A CA 1
ATOM 564 C C . LEU A 1 70 ? -18.588 2.906 5.796 1.00 86.44 70 LEU A C 1
ATOM 566 O O . LEU A 1 70 ? -18.785 4.103 5.584 1.00 86.44 70 LEU A O 1
ATOM 570 N N . ALA A 1 71 ? -18.920 2.320 6.945 1.00 89.94 71 ALA A N 1
ATOM 571 C CA . ALA A 1 71 ? -19.363 3.106 8.087 1.00 89.94 71 ALA A CA 1
ATOM 572 C C . ALA A 1 71 ? -18.289 4.146 8.459 1.00 89.94 71 ALA A C 1
ATOM 574 O O . ALA A 1 71 ? -17.090 3.867 8.389 1.00 89.94 71 ALA A O 1
ATOM 575 N N . PHE A 1 72 ? -18.706 5.335 8.901 1.00 88.00 72 PHE A N 1
ATOM 576 C CA . PHE A 1 72 ? -17.779 6.406 9.296 1.00 88.00 72 PHE A CA 1
ATOM 577 C C . PHE A 1 72 ? -16.769 5.963 10.359 1.00 88.00 72 PHE A C 1
ATOM 579 O O . PHE A 1 72 ? -15.603 6.350 10.308 1.00 88.00 72 PHE A O 1
ATOM 586 N N . THR A 1 73 ? -17.203 5.118 11.293 1.00 89.69 73 THR A N 1
ATOM 587 C CA . THR A 1 73 ? -16.346 4.523 12.324 1.00 89.69 73 THR A CA 1
ATOM 588 C C . THR A 1 73 ? -15.237 3.666 11.727 1.00 89.69 73 THR A C 1
ATOM 590 O O . THR A 1 73 ? -14.110 3.717 12.212 1.00 89.69 73 THR A O 1
ATOM 593 N N . GLU A 1 74 ? -15.521 2.925 10.655 1.00 88.69 74 GLU A N 1
ATOM 594 C CA . GLU A 1 74 ? -14.512 2.151 9.936 1.00 88.69 74 GLU A CA 1
ATOM 595 C C . GLU A 1 74 ? -13.569 3.068 9.164 1.00 88.69 74 GLU A C 1
ATOM 597 O O . GLU A 1 74 ? -12.358 2.923 9.295 1.00 88.69 74 GLU A O 1
ATOM 602 N N . MET A 1 75 ? -14.081 4.072 8.445 1.00 87.62 75 MET A N 1
ATOM 603 C CA . MET A 1 75 ? -13.234 5.041 7.731 1.00 87.62 75 MET A CA 1
ATOM 604 C C . MET A 1 75 ? -12.261 5.775 8.669 1.00 87.62 75 MET A C 1
ATOM 606 O O . MET A 1 75 ? -11.094 5.970 8.328 1.00 87.62 75 MET A O 1
ATOM 610 N N . ALA A 1 76 ? -12.701 6.122 9.881 1.00 90.50 76 ALA A N 1
ATOM 611 C CA . ALA A 1 76 ? -11.869 6.798 10.874 1.00 90.50 76 ALA A CA 1
ATOM 612 C C . ALA A 1 76 ? -10.635 5.977 11.291 1.00 90.50 76 ALA A C 1
ATOM 614 O O . ALA A 1 76 ? -9.584 6.560 11.573 1.00 90.50 76 ALA A O 1
ATOM 615 N N . LYS A 1 77 ? -10.718 4.637 11.278 1.00 92.75 77 LYS A N 1
ATOM 616 C CA . LYS A 1 77 ? -9.575 3.757 11.585 1.00 92.75 77 LYS A CA 1
ATOM 617 C C . LYS A 1 77 ? -8.440 3.914 10.574 1.00 92.75 77 LYS A C 1
ATOM 619 O O . LYS A 1 77 ? -7.277 3.791 10.946 1.00 92.75 77 LYS A O 1
ATOM 624 N N . TRP A 1 78 ? -8.779 4.229 9.326 1.00 93.56 78 TRP A N 1
ATOM 625 C CA . TRP A 1 78 ? -7.827 4.385 8.228 1.00 93.56 78 TRP A CA 1
ATOM 626 C C . TRP A 1 78 ? -7.243 5.786 8.136 1.00 93.56 78 TRP A C 1
ATOM 628 O O . TRP A 1 78 ? -6.171 5.947 7.571 1.00 93.56 78 TRP A O 1
ATOM 638 N N . HIS A 1 79 ? -7.893 6.796 8.718 1.00 92.75 79 HIS A N 1
ATOM 639 C CA . HIS A 1 79 ? -7.549 8.201 8.494 1.00 92.75 79 HIS A CA 1
ATOM 640 C C . HIS A 1 79 ? -6.072 8.533 8.761 1.00 92.75 79 HIS A C 1
ATOM 642 O O . HIS A 1 79 ? -5.416 9.167 7.935 1.00 92.75 79 HIS A O 1
ATOM 648 N N . LYS A 1 80 ? -5.520 8.077 9.894 1.00 93.50 80 LYS A N 1
ATOM 649 C CA . LYS A 1 80 ? -4.107 8.327 10.233 1.00 93.50 80 LYS A CA 1
ATOM 650 C C . LYS A 1 80 ? -3.151 7.638 9.258 1.00 93.50 80 LYS A C 1
ATOM 652 O O . LYS A 1 80 ? -2.165 8.246 8.850 1.00 93.50 80 LYS A O 1
ATOM 657 N N . LEU A 1 81 ? -3.454 6.397 8.882 1.00 94.75 81 LEU A N 1
ATOM 658 C CA . LEU A 1 81 ? -2.652 5.615 7.945 1.00 94.75 81 LEU A CA 1
ATOM 659 C C . LEU A 1 81 ? -2.720 6.209 6.527 1.00 94.75 81 LEU A C 1
ATOM 661 O O . LEU A 1 81 ? -1.688 6.377 5.887 1.00 94.75 81 LEU A O 1
ATOM 665 N N . ALA A 1 82 ? -3.913 6.611 6.083 1.00 94.75 82 ALA A N 1
ATOM 666 C CA . ALA A 1 82 ? -4.154 7.276 4.804 1.00 94.75 82 ALA A CA 1
ATOM 667 C C . ALA A 1 82 ? -3.401 8.598 4.693 1.00 94.75 82 ALA A C 1
ATOM 669 O O . ALA A 1 82 ? -2.750 8.837 3.683 1.00 94.75 82 ALA A O 1
ATOM 670 N N . LYS A 1 83 ? -3.416 9.420 5.750 1.00 95.50 83 LYS A N 1
ATOM 671 C CA . LYS A 1 83 ? -2.631 10.657 5.786 1.00 95.50 83 LYS A CA 1
ATOM 672 C C . LYS A 1 83 ? -1.135 10.374 5.637 1.00 95.50 83 LYS A C 1
ATOM 674 O O . LYS A 1 83 ? -0.500 10.936 4.759 1.00 95.50 83 LYS A O 1
ATOM 679 N N . ARG A 1 84 ? -0.591 9.451 6.436 1.00 95.81 84 ARG A N 1
ATOM 680 C CA . ARG A 1 84 ? 0.836 9.093 6.379 1.00 95.81 84 ARG A CA 1
ATOM 681 C C . ARG A 1 84 ? 1.259 8.560 5.014 1.00 95.81 84 ARG A C 1
ATOM 683 O O . ARG A 1 84 ? 2.342 8.895 4.560 1.00 95.81 84 ARG A O 1
ATOM 690 N N . ALA A 1 85 ? 0.432 7.726 4.387 1.00 94.12 85 ALA A N 1
ATOM 691 C CA . ALA A 1 85 ? 0.700 7.225 3.043 1.00 94.12 85 ALA A CA 1
ATOM 692 C C . ALA A 1 85 ? 0.541 8.320 1.975 1.00 94.12 85 ALA A C 1
ATOM 694 O O . ALA A 1 85 ? 1.262 8.305 0.985 1.00 94.12 85 ALA A O 1
ATOM 695 N N . GLY A 1 86 ? -0.378 9.270 2.172 1.00 92.88 86 GLY A N 1
ATOM 696 C CA . GLY A 1 86 ? -0.578 10.436 1.306 1.00 92.88 86 GLY A CA 1
ATOM 697 C C . GLY A 1 86 ? 0.553 11.465 1.373 1.00 92.88 86 GLY A C 1
ATOM 698 O O . GLY A 1 86 ? 0.807 12.143 0.385 1.00 92.88 86 GLY A O 1
ATOM 699 N N . ASP A 1 87 ? 1.253 11.543 2.506 1.00 94.69 87 ASP A N 1
ATOM 700 C CA . ASP A 1 87 ? 2.419 12.414 2.699 1.00 94.69 87 ASP A CA 1
ATOM 701 C C . ASP A 1 87 ? 3.707 11.838 2.056 1.00 94.69 87 ASP A C 1
ATOM 703 O O . ASP A 1 87 ? 4.749 12.496 2.066 1.00 94.69 87 ASP A O 1
ATOM 707 N N . LEU A 1 88 ? 3.665 10.611 1.513 1.00 93.81 88 LEU A N 1
ATOM 708 C CA . LEU A 1 88 ? 4.794 10.001 0.805 1.00 93.81 88 LEU A CA 1
ATOM 709 C C . LEU A 1 88 ? 4.960 10.600 -0.593 1.00 93.81 88 LEU A C 1
ATOM 711 O O . LEU A 1 88 ? 3.992 10.807 -1.320 1.00 93.81 88 LEU A O 1
ATOM 715 N N . ASP A 1 89 ? 6.215 10.810 -0.978 1.00 91.31 89 ASP A N 1
ATOM 716 C CA . ASP A 1 89 ? 6.592 11.270 -2.310 1.00 91.31 89 ASP A CA 1
ATOM 717 C C . ASP A 1 89 ? 6.582 10.080 -3.290 1.00 91.31 89 ASP A C 1
ATOM 719 O O . ASP A 1 89 ? 7.434 9.196 -3.159 1.00 91.31 89 ASP A O 1
ATOM 723 N N . PRO A 1 90 ? 5.650 10.017 -4.261 1.00 88.94 90 PRO A N 1
ATOM 724 C CA . PRO A 1 90 ? 5.566 8.893 -5.191 1.00 88.94 90 PRO A CA 1
ATOM 725 C C . PRO A 1 90 ? 6.795 8.787 -6.101 1.00 88.94 90 PRO A C 1
ATOM 727 O O . PRO A 1 90 ? 7.058 7.712 -6.635 1.00 88.94 90 PRO A O 1
ATOM 730 N N . GLU A 1 91 ? 7.591 9.850 -6.242 1.00 87.25 91 GLU A N 1
ATOM 731 C CA . GLU A 1 91 ? 8.803 9.829 -7.059 1.00 87.25 91 GLU A CA 1
ATOM 732 C C . GLU A 1 91 ? 10.017 9.224 -6.351 1.00 87.25 91 GLU A C 1
ATOM 734 O O . GLU A 1 91 ? 11.070 9.067 -6.979 1.00 87.25 91 GLU A O 1
ATOM 739 N N . LYS A 1 92 ? 9.892 8.860 -5.071 1.00 87.50 92 LYS A N 1
ATOM 740 C CA . LYS A 1 92 ? 10.990 8.323 -4.265 1.00 87.50 92 LYS A CA 1
ATOM 741 C C . LYS A 1 92 ? 10.713 6.906 -3.793 1.00 87.50 92 LYS A C 1
ATOM 743 O O . LYS A 1 92 ? 9.606 6.565 -3.391 1.00 87.50 92 LYS A O 1
ATOM 748 N N . GLU A 1 93 ? 11.773 6.112 -3.798 1.00 91.88 93 GLU A N 1
ATOM 749 C CA . GLU A 1 93 ? 11.820 4.834 -3.095 1.00 91.88 93 GLU A CA 1
ATOM 750 C C . GLU A 1 93 ? 12.136 5.061 -1.614 1.00 91.88 93 GLU A C 1
ATOM 752 O O . GLU A 1 93 ? 12.724 6.082 -1.233 1.00 91.88 93 GLU A O 1
ATOM 757 N N . GLY A 1 94 ? 11.763 4.108 -0.767 1.00 92.69 94 GLY A N 1
ATOM 758 C CA . GLY A 1 94 ? 12.099 4.168 0.647 1.00 92.69 94 GLY A CA 1
ATOM 759 C C . GLY A 1 94 ? 11.298 3.212 1.509 1.00 92.69 94 GLY A C 1
ATOM 760 O O . GLY A 1 94 ? 10.571 2.356 1.028 1.00 92.69 94 GLY A O 1
ATOM 761 N N . ALA A 1 95 ? 11.413 3.384 2.816 1.00 92.94 95 ALA A N 1
ATOM 762 C CA . ALA A 1 95 ? 10.788 2.508 3.789 1.00 92.94 95 ALA A CA 1
ATOM 763 C C . ALA A 1 95 ? 9.498 3.099 4.367 1.00 92.94 95 ALA A C 1
ATOM 765 O O . ALA A 1 95 ? 9.447 4.274 4.739 1.00 92.94 95 ALA A O 1
ATOM 766 N N . PHE A 1 96 ? 8.480 2.257 4.547 1.00 94.31 96 PHE A N 1
ATOM 767 C CA . PHE A 1 96 ? 7.246 2.607 5.240 1.00 94.31 96 PHE A CA 1
ATOM 768 C C . PHE A 1 96 ? 7.004 1.710 6.453 1.00 94.31 96 PHE A C 1
ATOM 770 O O . PHE A 1 96 ? 6.749 0.511 6.339 1.00 94.31 96 PHE A O 1
ATOM 777 N N . THR A 1 97 ? 7.064 2.307 7.643 1.00 94.00 97 THR A N 1
ATOM 778 C CA . THR A 1 97 ? 6.872 1.586 8.906 1.00 94.00 97 THR A CA 1
ATOM 779 C C . THR A 1 97 ? 5.396 1.464 9.263 1.00 94.00 97 THR A C 1
ATOM 781 O O . THR A 1 97 ? 4.674 2.455 9.346 1.00 94.00 97 THR A O 1
ATOM 784 N N . ILE A 1 98 ? 4.960 0.255 9.580 1.00 91.69 98 ILE A N 1
ATOM 785 C CA . ILE A 1 98 ? 3.590 -0.092 9.937 1.00 91.69 98 ILE A CA 1
ATOM 786 C C . ILE A 1 98 ? 3.551 -0.575 11.381 1.00 91.69 98 ILE A C 1
ATOM 788 O O . ILE A 1 98 ? 4.288 -1.477 11.786 1.00 91.69 98 ILE A O 1
ATOM 792 N N . SER A 1 99 ? 2.674 0.025 12.181 1.00 93.06 99 SER A N 1
ATOM 793 C CA . SER A 1 99 ? 2.403 -0.433 13.543 1.00 93.06 99 SER A CA 1
ATOM 794 C C . SER A 1 99 ? 1.613 -1.744 13.544 1.00 93.06 99 SER A C 1
ATOM 796 O O . SER A 1 99 ? 0.889 -2.047 12.602 1.00 93.06 99 SER A O 1
ATOM 798 N N . SER A 1 100 ? 1.671 -2.508 14.639 1.00 90.62 100 SER A N 1
ATOM 799 C CA . SER A 1 100 ? 0.926 -3.776 14.734 1.00 90.62 100 SER A CA 1
ATOM 800 C C . SER A 1 100 ? -0.586 -3.604 14.489 1.00 90.62 100 SER A C 1
ATOM 802 O O . SER A 1 100 ? -1.217 -4.494 13.942 1.00 90.62 100 SER A O 1
ATOM 804 N N . TYR A 1 101 ? -1.167 -2.458 14.862 1.00 91.62 101 TYR A N 1
ATOM 805 C CA . TYR A 1 101 ? -2.582 -2.165 14.612 1.00 91.62 101 TYR A CA 1
ATOM 806 C C . TYR A 1 101 ? -2.877 -1.920 13.124 1.00 91.62 101 TYR A C 1
ATOM 808 O O . TYR A 1 101 ? -3.834 -2.463 12.582 1.00 91.62 101 TYR A O 1
ATOM 816 N N . GLU A 1 102 ? -2.043 -1.127 12.447 1.00 93.25 102 GLU A N 1
ATOM 817 C CA . GLU A 1 102 ? -2.175 -0.863 11.006 1.00 93.25 102 GLU A CA 1
ATOM 818 C C . GLU A 1 102 ? -1.961 -2.139 10.177 1.00 93.25 102 GLU A C 1
ATOM 820 O O . GLU A 1 102 ? -2.607 -2.328 9.149 1.00 93.25 102 GLU A O 1
ATOM 825 N N . LEU A 1 103 ? -1.106 -3.040 10.664 1.00 90.25 103 LEU A N 1
ATOM 826 C CA . LEU A 1 103 ? -0.880 -4.360 10.087 1.00 90.25 103 LEU A CA 1
ATOM 827 C C . LEU A 1 103 ? -2.173 -5.190 10.091 1.00 90.25 103 LEU A C 1
ATOM 829 O O . LEU A 1 103 ? -2.567 -5.721 9.054 1.00 90.25 103 LEU A O 1
ATOM 833 N N . GLU A 1 104 ? -2.875 -5.247 11.226 1.00 90.19 104 GLU A N 1
ATOM 834 C CA . GLU A 1 104 ? -4.162 -5.946 11.327 1.00 90.19 104 GLU A CA 1
ATOM 835 C C . GLU A 1 104 ? -5.257 -5.295 10.471 1.00 90.19 104 GLU A C 1
ATOM 837 O O . GLU A 1 104 ? -6.062 -6.002 9.865 1.00 90.19 104 GLU A O 1
ATOM 842 N N . LEU A 1 105 ? -5.265 -3.961 10.346 1.00 92.25 105 LEU A N 1
ATOM 843 C CA . LEU A 1 105 ? -6.177 -3.273 9.425 1.00 92.25 105 LEU A CA 1
ATOM 844 C C . LEU A 1 105 ? -5.946 -3.708 7.973 1.00 92.25 105 LEU A C 1
ATOM 846 O O . LEU A 1 105 ? -6.902 -4.059 7.278 1.00 92.25 105 LEU A O 1
ATOM 850 N N . LEU A 1 106 ? -4.688 -3.710 7.519 1.00 91.56 106 LEU A N 1
ATOM 851 C CA . LEU A 1 106 ? -4.325 -4.135 6.166 1.00 91.56 106 LEU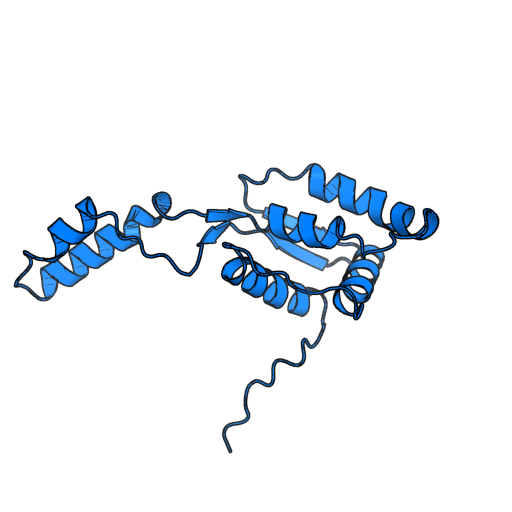 A CA 1
ATOM 852 C C . LEU A 1 106 ? -4.671 -5.605 5.930 1.00 91.56 106 LEU A C 1
ATOM 854 O O . LEU A 1 106 ? -5.328 -5.910 4.939 1.00 91.56 106 LEU A O 1
ATOM 858 N N . ARG A 1 107 ? -4.334 -6.498 6.870 1.00 89.12 107 ARG A N 1
ATOM 859 C CA . ARG A 1 107 ? -4.741 -7.913 6.825 1.00 89.12 107 ARG A CA 1
ATOM 860 C C . ARG A 1 107 ? -6.249 -8.070 6.672 1.00 89.12 107 ARG A C 1
ATOM 862 O O . ARG A 1 107 ? -6.697 -8.821 5.811 1.00 89.12 107 ARG A O 1
ATOM 869 N N . GLY A 1 108 ? -7.024 -7.366 7.497 1.00 87.75 108 GLY A N 1
ATOM 870 C CA . GLY A 1 108 ? -8.483 -7.421 7.456 1.00 87.75 108 GLY A CA 1
ATOM 871 C C . GLY A 1 108 ? -9.041 -6.974 6.107 1.00 87.75 108 GLY A C 1
ATOM 872 O O . GLY A 1 108 ? -9.972 -7.586 5.597 1.00 87.75 108 GLY A O 1
ATOM 873 N N . ARG A 1 109 ? -8.432 -5.952 5.497 1.00 88.88 109 ARG A N 1
ATOM 874 C CA . ARG A 1 109 ? -8.824 -5.470 4.172 1.00 88.88 109 ARG A CA 1
ATOM 875 C C . ARG A 1 109 ? -8.479 -6.443 3.052 1.00 88.88 109 ARG A C 1
ATOM 877 O O . ARG A 1 109 ? -9.331 -6.691 2.210 1.00 88.88 109 ARG A O 1
ATOM 884 N N . LEU A 1 110 ? -7.267 -6.992 3.042 1.00 86.62 110 LEU A N 1
ATOM 885 C CA . LEU A 1 110 ? -6.838 -7.931 2.001 1.00 86.62 110 LEU A CA 1
ATOM 886 C C . LEU A 1 110 ? -7.614 -9.255 2.038 1.00 86.62 110 LEU A C 1
ATOM 888 O O . LEU A 1 110 ? -7.703 -9.938 1.026 1.00 86.62 110 LEU A O 1
ATOM 892 N N . LYS A 1 111 ? -8.201 -9.600 3.189 1.00 83.81 111 LYS A N 1
ATOM 893 C CA . LYS A 1 111 ? -9.087 -10.761 3.360 1.00 83.81 111 LYS A CA 1
ATOM 894 C C . LYS A 1 111 ? -10.571 -10.448 3.132 1.00 83.81 111 LYS A C 1
ATOM 896 O O . LYS A 1 111 ? -11.395 -11.356 3.217 1.00 83.81 111 LYS A O 1
ATOM 901 N N . ASP A 1 112 ? -10.944 -9.189 2.894 1.00 84.56 112 ASP A N 1
ATOM 902 C CA . ASP A 1 112 ? -12.336 -8.828 2.620 1.00 84.56 112 ASP A CA 1
ATOM 903 C C . ASP A 1 112 ? -12.733 -9.380 1.245 1.00 84.56 112 ASP A C 1
ATOM 905 O O . ASP A 1 112 ? -12.125 -9.035 0.238 1.00 84.56 112 ASP A O 1
ATOM 909 N N . ALA A 1 113 ? -13.779 -10.208 1.180 1.00 83.38 113 ALA A N 1
ATOM 910 C CA . ALA A 1 113 ? -14.232 -10.826 -0.071 1.00 83.38 113 ALA A CA 1
ATOM 911 C C . ALA A 1 113 ? -14.653 -9.809 -1.152 1.00 83.38 113 ALA A C 1
ATOM 913 O O . ALA A 1 113 ? -14.748 -10.149 -2.328 1.00 83.38 113 ALA A O 1
ATOM 914 N N . ARG A 1 114 ? -14.927 -8.557 -0.764 1.00 86.44 114 ARG A N 1
ATOM 915 C CA . ARG A 1 114 ? -15.254 -7.461 -1.687 1.00 86.44 114 ARG A CA 1
ATOM 916 C C . ARG A 1 114 ? -14.004 -6.766 -2.225 1.00 86.44 114 ARG A C 1
ATOM 918 O O . ARG A 1 114 ? -14.121 -5.951 -3.139 1.00 86.44 114 ARG A O 1
ATOM 925 N N . PHE A 1 115 ? -12.834 -7.016 -1.638 1.00 85.44 115 PHE A N 1
ATOM 926 C CA . PHE A 1 115 ? -11.566 -6.473 -2.102 1.00 85.44 115 PHE A CA 1
ATOM 927 C C . PHE A 1 115 ? -11.125 -7.233 -3.354 1.00 85.44 115 PHE A C 1
ATOM 929 O O . PHE A 1 115 ? -10.432 -8.243 -3.296 1.00 85.44 115 PHE A O 1
ATOM 936 N N . THR A 1 116 ? -11.569 -6.752 -4.511 1.00 77.44 116 THR A N 1
ATOM 937 C CA . THR A 1 116 ? -11.249 -7.354 -5.807 1.00 77.44 116 THR A CA 1
ATOM 938 C C . THR A 1 116 ? -10.207 -6.530 -6.548 1.00 77.44 116 THR A C 1
ATOM 940 O O . THR A 1 116 ? -10.324 -5.304 -6.641 1.00 77.44 116 THR A O 1
ATOM 943 N N . LEU A 1 117 ? -9.228 -7.207 -7.144 1.00 72.38 117 LEU A N 1
ATOM 944 C CA . LEU A 1 117 ? -8.286 -6.590 -8.070 1.00 72.38 117 LEU A CA 1
ATOM 945 C C . LEU A 1 117 ? -9.019 -6.272 -9.379 1.00 72.38 117 LEU A C 1
ATOM 947 O O . LEU A 1 117 ? -9.552 -7.166 -10.033 1.00 72.38 117 LEU A O 1
ATOM 951 N N . MET A 1 118 ? -9.082 -4.993 -9.746 1.00 67.75 118 MET A N 1
ATOM 952 C CA . MET A 1 118 ? -9.612 -4.591 -11.048 1.00 67.75 118 MET A CA 1
ATOM 953 C C . MET A 1 118 ? -8.499 -4.631 -12.100 1.00 67.75 118 MET A C 1
ATOM 955 O O . MET A 1 118 ? -7.357 -4.312 -11.765 1.00 67.75 118 MET A O 1
ATOM 959 N N . PRO A 1 119 ? -8.811 -4.957 -13.367 1.00 70.44 119 PRO A N 1
ATOM 960 C CA . PRO A 1 119 ? -7.847 -4.854 -14.453 1.00 70.44 119 PRO A CA 1
ATOM 961 C C . PRO A 1 119 ? -7.307 -3.426 -14.570 1.00 70.44 119 PRO A C 1
ATOM 963 O O . PRO A 1 119 ? -8.076 -2.468 -14.669 1.00 70.44 119 PRO A O 1
ATOM 966 N N . SER A 1 120 ? -5.986 -3.285 -14.581 1.00 73.00 120 SER A N 1
ATOM 967 C CA . SER A 1 120 ? -5.306 -2.004 -14.755 1.00 73.00 120 SER A CA 1
ATOM 968 C C . SER A 1 120 ? -3.987 -2.186 -15.516 1.00 73.00 120 SER A C 1
ATOM 970 O O . SER A 1 120 ? -3.417 -3.278 -15.491 1.00 73.00 120 SER A O 1
ATOM 972 N N . PRO A 1 121 ? -3.468 -1.151 -16.206 1.00 75.94 121 PRO A N 1
ATOM 973 C CA . PRO A 1 121 ? -2.182 -1.250 -16.908 1.00 75.94 121 PRO A CA 1
ATOM 974 C C . PRO A 1 121 ? -1.012 -1.598 -15.978 1.00 75.94 121 PRO A C 1
ATOM 976 O O . PRO A 1 121 ? -0.040 -2.210 -16.402 1.00 75.94 121 PRO A O 1
ATOM 979 N N . ASP A 1 122 ? -1.136 -1.233 -14.702 1.00 83.75 122 ASP A N 1
ATOM 980 C CA . ASP A 1 122 ? -0.182 -1.492 -13.627 1.00 83.75 122 ASP A CA 1
ATOM 981 C C . ASP A 1 122 ? -0.506 -2.761 -12.822 1.00 83.75 122 ASP A C 1
ATOM 983 O O . ASP A 1 122 ? -0.016 -2.915 -11.708 1.00 83.75 122 ASP A O 1
ATOM 987 N N . ILE A 1 123 ? -1.332 -3.675 -13.349 1.00 82.44 123 ILE A N 1
ATOM 988 C CA . ILE A 1 123 ? -1.755 -4.869 -12.603 1.00 82.44 123 ILE A CA 1
ATOM 989 C C . ILE A 1 123 ? -0.581 -5.788 -12.251 1.00 82.44 123 ILE A C 1
ATOM 991 O O . ILE A 1 123 ? -0.532 -6.292 -11.136 1.00 82.44 123 ILE A O 1
ATOM 995 N N . GLN A 1 124 ? 0.387 -5.960 -13.157 1.00 83.69 124 GLN A N 1
ATOM 996 C CA . GLN A 1 124 ? 1.574 -6.783 -12.916 1.00 83.69 124 GLN A CA 1
ATOM 997 C C . GLN A 1 124 ? 2.439 -6.230 -11.767 1.00 83.69 124 GLN A C 1
ATOM 999 O O . GLN A 1 124 ? 2.610 -6.941 -10.776 1.00 83.69 124 GLN A O 1
ATOM 1004 N N . PRO A 1 125 ? 2.919 -4.969 -11.808 1.00 87.06 125 PRO A N 1
ATOM 1005 C CA . PRO A 1 125 ? 3.668 -4.412 -10.682 1.00 87.06 125 PRO A CA 1
ATOM 1006 C C . PRO A 1 125 ? 2.827 -4.320 -9.403 1.00 87.06 125 PRO A C 1
ATOM 1008 O O . PRO A 1 125 ? 3.357 -4.488 -8.306 1.00 87.06 125 PRO A O 1
ATOM 1011 N N . TYR A 1 126 ? 1.508 -4.135 -9.517 1.00 86.31 126 TYR A N 1
ATOM 1012 C CA . TYR A 1 126 ? 0.625 -4.171 -8.357 1.00 86.31 126 TYR A CA 1
ATOM 1013 C C . TYR A 1 126 ? 0.582 -5.557 -7.697 1.00 86.31 126 TYR A C 1
ATOM 1015 O O . TYR A 1 126 ? 0.619 -5.639 -6.473 1.00 86.31 126 TYR A O 1
ATOM 1023 N N . LEU A 1 127 ? 0.533 -6.641 -8.476 1.00 83.88 127 LEU A N 1
ATOM 1024 C CA . LEU A 1 127 ? 0.588 -8.011 -7.956 1.00 83.88 127 LEU A CA 1
ATOM 1025 C C . LEU A 1 127 ? 1.927 -8.306 -7.275 1.00 83.88 127 LEU A C 1
ATOM 1027 O O . LEU A 1 127 ? 1.932 -8.858 -6.179 1.00 83.88 127 LEU A O 1
ATOM 1031 N N . GLU A 1 128 ? 3.044 -7.885 -7.867 1.00 86.19 128 GLU A N 1
ATOM 1032 C CA . GLU A 1 128 ? 4.374 -8.033 -7.257 1.00 86.19 128 GLU A CA 1
ATOM 1033 C C . GLU A 1 128 ? 4.456 -7.312 -5.905 1.00 86.19 128 GLU A C 1
ATOM 1035 O O . GLU A 1 128 ? 4.910 -7.884 -4.913 1.00 86.19 128 GLU A O 1
ATOM 1040 N N . PHE A 1 129 ? 3.939 -6.082 -5.833 1.00 90.75 129 PHE A N 1
ATOM 1041 C CA . PHE A 1 129 ? 3.824 -5.355 -4.571 1.00 90.75 129 PHE A CA 1
ATOM 1042 C C . PHE A 1 129 ? 2.937 -6.088 -3.556 1.00 90.75 129 PHE A C 1
ATOM 1044 O O . PHE A 1 129 ? 3.262 -6.140 -2.372 1.00 90.75 129 PHE A O 1
ATOM 1051 N N . MET A 1 130 ? 1.816 -6.663 -3.998 1.00 87.00 130 MET A N 1
ATOM 1052 C CA . MET A 1 130 ? 0.888 -7.393 -3.131 1.00 87.00 130 MET A CA 1
ATOM 1053 C C . MET A 1 130 ? 1.502 -8.669 -2.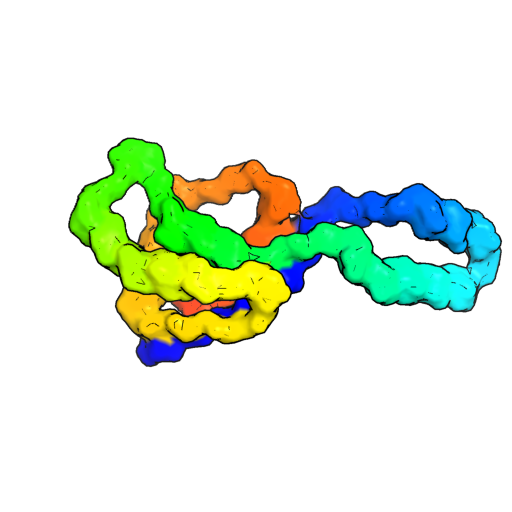544 1.00 87.00 130 MET A C 1
ATOM 1055 O O . MET A 1 130 ? 1.214 -8.981 -1.389 1.00 87.00 130 MET A O 1
ATOM 1059 N N . VAL A 1 131 ? 2.352 -9.375 -3.296 1.00 86.19 131 VAL A N 1
ATOM 1060 C CA . VAL A 1 131 ? 3.096 -10.549 -2.807 1.00 86.19 131 VAL A CA 1
ATOM 1061 C C . VAL A 1 131 ? 4.100 -10.133 -1.730 1.00 86.19 131 VAL A C 1
ATOM 1063 O O . VAL A 1 131 ? 4.027 -10.635 -0.610 1.00 86.19 131 VAL A O 1
ATOM 1066 N N . GLU A 1 132 ? 4.949 -9.136 -2.008 1.00 89.06 132 GLU A N 1
ATOM 1067 C CA . GLU A 1 132 ? 5.913 -8.617 -1.020 1.00 89.06 132 GLU A CA 1
ATOM 1068 C C . GLU A 1 132 ? 5.201 -8.085 0.239 1.00 89.06 132 GLU A C 1
ATOM 1070 O O . GLU A 1 132 ? 5.631 -8.302 1.375 1.00 89.06 132 GLU A O 1
ATOM 1075 N N . LEU A 1 133 ? 4.062 -7.413 0.056 1.00 89.00 133 LEU A N 1
ATOM 1076 C CA . LEU A 1 133 ? 3.233 -6.952 1.160 1.00 89.00 133 LEU A CA 1
ATOM 1077 C C . LEU A 1 133 ? 2.684 -8.130 1.973 1.00 89.00 133 LEU A C 1
ATOM 1079 O O . LEU A 1 133 ? 2.712 -8.078 3.201 1.00 89.00 133 LEU A O 1
ATOM 1083 N N . ALA A 1 134 ? 2.185 -9.184 1.329 1.00 85.44 134 ALA A N 1
ATOM 1084 C CA . ALA A 1 134 ? 1.638 -10.345 2.018 1.00 85.44 134 ALA A CA 1
ATOM 1085 C C . ALA A 1 134 ? 2.686 -11.071 2.868 1.00 85.44 134 ALA A C 1
ATOM 1087 O O . ALA A 1 134 ? 2.378 -11.433 4.005 1.00 85.44 134 ALA A O 1
ATOM 1088 N N . GLU A 1 135 ? 3.928 -11.181 2.393 1.00 86.94 135 GLU A N 1
ATOM 1089 C CA . GLU A 1 135 ? 5.052 -11.717 3.169 1.00 86.94 135 GLU A CA 1
ATOM 1090 C C . GLU A 1 135 ? 5.305 -10.895 4.442 1.00 86.94 135 GLU A C 1
ATOM 1092 O O . GLU A 1 135 ? 5.365 -11.437 5.552 1.00 86.94 135 GLU A O 1
ATOM 1097 N N . VAL A 1 136 ? 5.367 -9.562 4.320 1.00 86.12 136 VAL A N 1
ATOM 1098 C CA . VAL A 1 136 ? 5.527 -8.654 5.472 1.00 86.12 136 VAL A CA 1
ATOM 1099 C C . VAL A 1 136 ? 4.355 -8.787 6.444 1.00 86.12 136 VAL A C 1
ATOM 1101 O O . VAL A 1 136 ? 4.533 -8.768 7.671 1.00 86.12 136 VAL A O 1
ATOM 1104 N N . LEU A 1 137 ? 3.151 -8.934 5.893 1.00 82.88 137 LEU A N 1
ATOM 1105 C CA . LEU A 1 137 ? 1.928 -9.148 6.642 1.00 82.88 137 LEU A CA 1
ATOM 1106 C C . LEU A 1 137 ? 1.794 -10.589 7.142 1.00 82.88 137 LEU A C 1
ATOM 1108 O O . LEU A 1 137 ? 0.852 -10.832 7.884 1.00 82.88 137 LEU A O 1
ATOM 1112 N N . GLY A 1 138 ? 2.671 -11.542 6.816 1.00 80.81 138 GLY A N 1
ATOM 1113 C CA . GLY A 1 138 ? 2.502 -12.958 7.168 1.00 80.81 138 GLY A CA 1
ATOM 1114 C C . GLY A 1 138 ? 1.134 -13.518 6.761 1.00 80.81 138 GLY A C 1
ATOM 1115 O O . GLY A 1 138 ? 0.493 -14.213 7.552 1.00 80.81 138 GLY A O 1
ATOM 1116 N N . ILE A 1 139 ? 0.635 -13.103 5.596 1.00 75.00 139 ILE A N 1
ATOM 1117 C CA . ILE A 1 139 ? -0.575 -13.635 4.975 1.00 75.00 139 ILE A CA 1
ATOM 1118 C C . ILE A 1 139 ? -0.116 -14.681 3.973 1.00 75.00 139 ILE A C 1
ATOM 1120 O O . ILE A 1 139 ? 0.614 -14.356 3.045 1.00 75.00 139 ILE A O 1
ATOM 1124 N N . ASP A 1 140 ? -0.583 -15.909 4.148 1.00 66.44 140 ASP A N 1
ATOM 1125 C CA . ASP A 1 140 ? -0.555 -16.876 3.063 1.00 66.44 140 ASP A CA 1
ATOM 1126 C C . ASP A 1 140 ? -1.636 -16.471 2.052 1.00 66.44 140 ASP A C 1
ATOM 1128 O O . ASP A 1 140 ? -2.826 -16.421 2.387 1.00 66.44 140 ASP A O 1
ATOM 1132 N N . LEU A 1 141 ? -1.211 -16.079 0.850 1.00 62.66 141 LEU A N 1
ATOM 1133 C CA . LEU A 1 141 ? -2.119 -15.726 -0.241 1.00 62.66 141 LEU A CA 1
ATOM 1134 C C . LEU A 1 141 ? -2.744 -16.969 -0.894 1.00 62.66 141 LEU A C 1
ATOM 1136 O O . LEU A 1 141 ? -3.566 -16.809 -1.794 1.00 62.66 141 LEU A O 1
ATOM 1140 N N . GLY A 1 142 ? -2.385 -18.182 -0.451 1.00 52.97 142 GLY A N 1
ATOM 1141 C CA . GLY A 1 142 ? -2.825 -19.430 -1.067 1.00 52.97 142 GLY A CA 1
ATOM 1142 C C . GLY A 1 142 ? -2.303 -19.569 -2.495 1.00 52.97 142 GLY A C 1
ATOM 1143 O O . GLY A 1 142 ? -2.970 -20.166 -3.339 1.00 52.97 142 GLY A O 1
ATOM 1144 N N . ILE A 1 143 ? -1.151 -18.955 -2.785 1.00 50.25 143 ILE A N 1
ATOM 1145 C CA . ILE A 1 143 ? -0.421 -19.205 -4.023 1.00 50.25 143 ILE A CA 1
ATOM 1146 C C . ILE A 1 143 ? 0.246 -20.556 -3.796 1.00 50.25 143 ILE A C 1
ATOM 1148 O O . ILE A 1 143 ? 1.296 -20.620 -3.168 1.00 50.25 143 ILE A O 1
ATOM 1152 N N . ASP A 1 144 ? -0.433 -21.620 -4.222 1.00 41.72 144 ASP A N 1
ATOM 1153 C CA . ASP A 1 144 ? 0.132 -22.965 -4.291 1.00 41.72 144 ASP A CA 1
ATOM 1154 C C . ASP A 1 144 ? 1.406 -22.860 -5.142 1.00 41.72 144 ASP A C 1
ATOM 1156 O O . ASP A 1 144 ? 1.349 -22.711 -6.369 1.00 41.72 144 ASP A O 1
ATOM 1160 N N . GLU A 1 145 ? 2.568 -22.844 -4.491 1.00 43.75 145 GLU A N 1
ATOM 1161 C CA . GLU A 1 145 ? 3.820 -23.191 -5.146 1.00 43.75 145 GLU A CA 1
ATOM 1162 C C . GLU A 1 145 ? 3.659 -24.662 -5.492 1.00 43.75 145 GLU A C 1
ATOM 1164 O O . GLU A 1 145 ? 3.828 -25.509 -4.623 1.00 43.75 145 GLU A O 1
ATOM 1169 N N . GLY A 1 146 ? 3.185 -24.942 -6.711 1.00 41.59 146 GLY A N 1
ATOM 1170 C CA . GLY A 1 146 ? 2.855 -26.294 -7.137 1.00 41.59 146 GLY A CA 1
ATOM 1171 C C . GLY A 1 146 ? 3.945 -27.267 -6.706 1.00 41.59 146 GLY A C 1
ATOM 1172 O O . GLY A 1 146 ? 5.077 -27.171 -7.179 1.00 41.59 146 GLY A O 1
ATOM 1173 N N . GLU A 1 147 ? 3.599 -28.167 -5.784 1.00 41.00 147 GLU A N 1
ATOM 1174 C CA . GLU A 1 147 ? 4.406 -29.341 -5.498 1.00 41.00 147 GLU A CA 1
ATOM 1175 C C . GLU A 1 147 ? 4.503 -30.120 -6.816 1.00 41.00 147 GLU A C 1
ATOM 1177 O O . GLU A 1 147 ? 3.515 -30.654 -7.325 1.00 41.00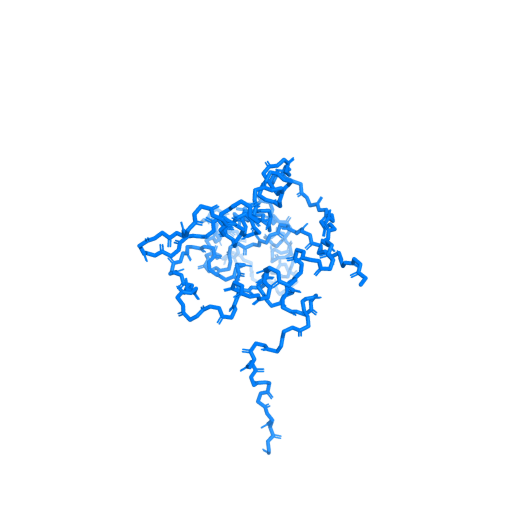 147 GLU A O 1
ATOM 1182 N N . GLU A 1 148 ? 5.688 -30.092 -7.430 1.00 47.66 148 GLU A N 1
ATOM 1183 C CA . GLU A 1 148 ? 6.063 -31.058 -8.457 1.00 47.66 148 GLU A CA 1
ATOM 1184 C C . GLU A 1 148 ? 6.159 -32.431 -7.776 1.00 47.66 148 GLU A C 1
ATOM 1186 O O . GLU A 1 148 ? 7.163 -32.740 -7.130 1.00 47.66 148 GLU A O 1
ATOM 1191 N N . ASP A 1 149 ? 5.088 -33.221 -7.897 1.00 44.62 149 ASP A N 1
ATOM 1192 C CA . ASP A 1 149 ? 5.103 -34.679 -7.708 1.00 44.62 149 ASP A CA 1
ATOM 1193 C C . ASP A 1 149 ? 5.887 -35.389 -8.832 1.00 44.62 149 ASP A C 1
ATOM 1195 O O . ASP A 1 149 ? 5.692 -35.040 -10.026 1.00 44.62 149 ASP A O 1
#

Radius of gyration: 19.88 Å; chains: 1; bounding box: 51×47×55 Å